Protein AF-A0A377U4W9-F1 (afdb_monomer)

InterPro domains:
  IPR000914 Solute-binding protein family 5 domain [PF00496] (1-59)
  IPR039424 Solute-binding protein family 5 [PTHR30290] (1-87)

Nearest PDB structures (foldseek):
  5f1q-assembly2_B  TM=9.980E-01  e=2.893E-09  Yersinia pestis Nepal516
  1dpp-assembly3_E  TM=1.002E+00  e=2.665E-08  Escherichia coli
  1dpe-assembly1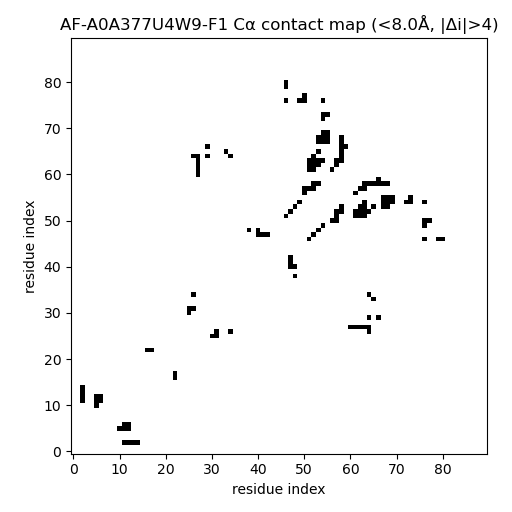_A  TM=9.875E-01  e=2.348E-08  Escherichia coli K-12

Solvent-accessible surface area (backbone atoms only — not comparable to full-atom values): 5836 Å² total; per-residue (Å²): 108,70,55,64,58,36,46,76,76,72,41,88,68,82,93,80,87,64,61,68,71,60,41,53,52,40,39,64,69,56,76,56,95,76,80,93,82,85,86,76,81,86,79,85,49,70,57,64,52,51,46,46,40,53,24,53,69,12,33,75,81,43,67,12,66,81,59,45,65,54,68,81,54,49,71,52,55,56,56,56,70,71,48,94,60,91,84,73,85,120

Foldseek 3Di:
DVQVVCVVVVDHDDDDDDPPVVLQVCLQVLVDPDDDDDDDQDPPDCLSVPCQAADCVCLNGHNPSVNDHDVVSCVPNVVVVVPPDPPPPD

pLDDT: mean 93.39, std 13.28, range [39.75, 98.75]

Radius of gyration: 16.3 Å; Cα contacts (8 Å, |Δi|>4): 79; chains: 1; bounding box: 38×25×43 Å

Sequence (90 aa):
MIQADWAKIGVQAKIVTYEWGEYLKRAKAGEHQSVMMGWTGDNGDPDNFFATLFSCAAAKDGSNYSRWCYKPFEDLIQPARATGRPQQAY

Secondary structure (DSSP, 8-state):
-HHHHHHHTT--PPP----HHHHHHHHHHT--SS-------SSS-THHHHHHHHSHHHHHHSS-TT----HHHHHHHHHHHH---GGG--

Structure (mmCIF, N/CA/C/O backbone):
data_AF-A0A377U4W9-F1
#
_entry.id   AF-A0A377U4W9-F1
#
loop_
_atom_site.group_PDB
_atom_site.id
_atom_site.type_symbol
_atom_site.label_atom_id
_atom_site.label_alt_id
_atom_site.label_comp_id
_atom_site.label_asym_id
_atom_site.label_entity_id
_atom_site.label_seq_id
_atom_site.pdbx_PDB_ins_code
_atom_site.Cartn_x
_atom_site.Cartn_y
_atom_site.Cartn_z
_atom_site.occupancy
_atom_site.B_iso_or_equiv
_atom_site.auth_seq_id
_atom_site.auth_comp_id
_atom_site.auth_asym_id
_atom_site.auth_atom_id
_atom_site.pdbx_PDB_model_num
ATOM 1 N N . MET A 1 1 ? -16.330 8.183 6.791 1.00 95.50 1 MET A N 1
ATOM 2 C CA . MET A 1 1 ? -17.066 7.706 5.598 1.00 95.50 1 MET A CA 1
ATOM 3 C C . MET A 1 1 ? -16.945 6.193 5.467 1.00 95.50 1 MET A C 1
ATOM 5 O O . MET A 1 1 ? -17.914 5.537 5.804 1.00 95.50 1 MET A O 1
ATOM 9 N N . ILE A 1 2 ? -15.759 5.635 5.172 1.00 98.31 2 ILE A N 1
ATOM 10 C CA . ILE A 1 2 ? -15.552 4.175 5.004 1.00 98.31 2 ILE A CA 1
ATOM 11 C C . ILE A 1 2 ? -16.144 3.332 6.149 1.00 98.31 2 ILE A C 1
ATOM 13 O O . ILE A 1 2 ? -16.939 2.439 5.890 1.00 98.31 2 ILE A O 1
ATOM 17 N N . GLN A 1 3 ? -15.833 3.646 7.415 1.00 98.50 3 GLN A N 1
ATOM 18 C CA . GLN A 1 3 ? -16.391 2.925 8.573 1.00 98.50 3 GLN A CA 1
ATOM 19 C C . GLN A 1 3 ? -17.933 2.910 8.582 1.00 98.50 3 GLN A C 1
ATOM 21 O O . GLN A 1 3 ? -18.536 1.887 8.890 1.00 98.50 3 GLN A O 1
ATOM 26 N N . ALA A 1 4 ? -18.568 4.033 8.232 1.00 98.56 4 ALA A N 1
ATOM 27 C CA . ALA A 1 4 ? -20.024 4.146 8.200 1.00 98.56 4 ALA A CA 1
ATOM 28 C C . ALA A 1 4 ? -20.631 3.345 7.040 1.00 98.56 4 ALA A C 1
ATOM 30 O O . ALA A 1 4 ? -21.692 2.750 7.198 1.00 98.56 4 ALA A O 1
ATOM 31 N N . ASP A 1 5 ? -19.958 3.298 5.890 1.00 98.75 5 ASP A N 1
ATOM 32 C CA . ASP A 1 5 ? -20.415 2.511 4.743 1.00 98.75 5 ASP A CA 1
ATOM 33 C C . ASP A 1 5 ? -20.244 1.007 4.977 1.00 98.75 5 ASP A C 1
ATOM 35 O O . ASP A 1 5 ? -21.145 0.231 4.671 1.00 98.75 5 ASP A O 1
ATOM 39 N N . TRP A 1 6 ? -19.148 0.590 5.611 1.00 98.69 6 TRP A N 1
ATOM 40 C CA . TRP A 1 6 ? -18.932 -0.800 6.023 1.00 98.69 6 TRP A CA 1
ATOM 41 C C . TRP A 1 6 ? -19.955 -1.272 7.061 1.00 98.69 6 TRP A C 1
ATOM 43 O O . TRP A 1 6 ? -20.449 -2.397 6.969 1.00 98.69 6 TRP A O 1
ATOM 53 N N . ALA A 1 7 ? -20.366 -0.399 7.985 1.00 98.62 7 ALA A N 1
ATOM 54 C CA . ALA A 1 7 ? -21.410 -0.723 8.953 1.00 98.62 7 ALA A CA 1
ATOM 55 C C . ALA A 1 7 ? -22.757 -1.064 8.284 1.00 98.62 7 ALA A C 1
ATOM 57 O O . ALA A 1 7 ? -23.469 -1.942 8.772 1.00 98.62 7 ALA A O 1
ATOM 58 N N . LYS A 1 8 ? -23.089 -0.445 7.138 1.00 98.69 8 LYS A N 1
ATOM 59 C CA . LYS A 1 8 ? -24.333 -0.727 6.385 1.00 98.69 8 LYS A CA 1
ATOM 60 C C . LYS A 1 8 ? -24.400 -2.159 5.847 1.00 98.69 8 LYS A C 1
ATOM 62 O O . LYS A 1 8 ? -25.495 -2.657 5.614 1.00 98.69 8 LYS A O 1
ATOM 67 N N . ILE A 1 9 ? -23.252 -2.809 5.658 1.00 98.50 9 ILE A N 1
ATOM 68 C CA . ILE A 1 9 ? -23.147 -4.205 5.204 1.00 98.50 9 ILE A CA 1
ATOM 69 C C . ILE A 1 9 ? -22.705 -5.158 6.326 1.00 98.50 9 ILE A C 1
ATOM 71 O O . ILE A 1 9 ? -22.285 -6.279 6.060 1.00 98.50 9 ILE A O 1
ATOM 75 N N . GLY A 1 10 ? -22.783 -4.720 7.588 1.00 98.56 10 GLY A N 1
ATOM 76 C CA . GLY A 1 10 ? -22.490 -5.555 8.756 1.00 98.56 10 GLY A CA 1
ATOM 77 C C . GLY A 1 10 ? -21.007 -5.700 9.110 1.00 98.56 10 GLY A C 1
ATOM 78 O O . GLY A 1 10 ? -20.676 -6.484 9.998 1.00 98.56 10 GLY A O 1
ATOM 79 N N . VAL A 1 11 ? -20.105 -4.944 8.474 1.00 98.56 11 VAL A N 1
ATOM 80 C CA . VAL A 1 11 ? -18.672 -4.956 8.802 1.00 98.56 1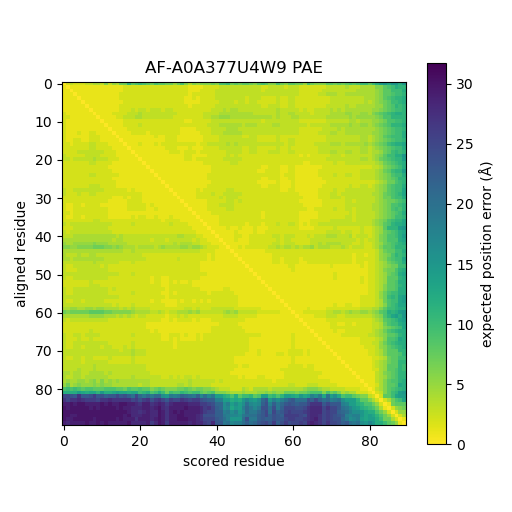1 VAL A CA 1
ATOM 81 C C . VAL A 1 11 ? -18.372 -3.912 9.879 1.00 98.56 11 VAL A C 1
ATOM 83 O O . VAL A 1 11 ? -18.561 -2.712 9.684 1.00 98.56 11 VAL A O 1
ATOM 86 N N . GLN A 1 12 ? -17.861 -4.365 11.024 1.00 98.44 12 GLN A N 1
ATOM 87 C CA . GLN A 1 12 ? -17.476 -3.496 12.137 1.00 98.44 12 GLN A CA 1
ATOM 88 C C . GLN A 1 12 ? -15.999 -3.104 12.022 1.00 98.44 12 GLN A C 1
ATOM 90 O O . GLN A 1 12 ? -15.111 -3.901 12.318 1.00 98.44 12 GLN A O 1
ATOM 95 N N . ALA A 1 13 ? -1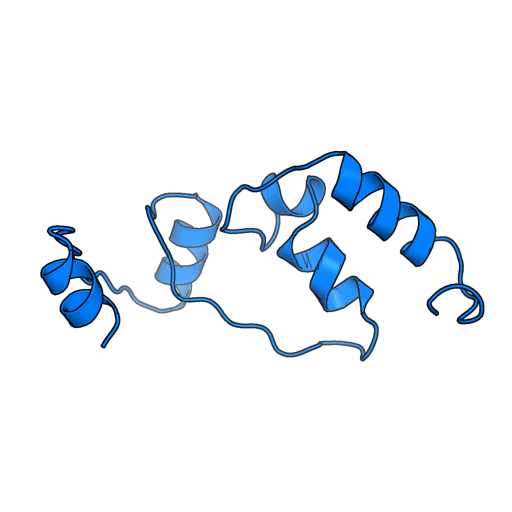5.724 -1.869 11.600 1.00 98.31 13 ALA A N 1
ATOM 96 C CA . ALA A 1 13 ? -14.360 -1.348 11.501 1.00 98.31 13 ALA A CA 1
ATOM 97 C C . ALA A 1 13 ? -13.980 -0.541 12.752 1.00 98.31 13 ALA A C 1
ATOM 99 O O . ALA A 1 13 ? -14.751 0.310 13.202 1.00 98.31 13 ALA A O 1
ATOM 100 N N . LYS A 1 14 ? -12.763 -0.729 13.269 1.00 98.38 14 LYS A N 1
ATOM 101 C CA . LYS A 1 14 ? -12.172 0.131 14.304 1.00 98.38 14 LYS A CA 1
ATOM 102 C C . LYS A 1 14 ? -11.134 1.051 13.666 1.00 98.38 14 LYS A C 1
ATOM 104 O O . LYS A 1 14 ? -10.184 0.572 13.055 1.00 98.38 14 LYS A O 1
ATOM 109 N N . ILE A 1 15 ? -11.294 2.362 13.836 1.00 98.44 15 ILE A N 1
ATOM 110 C CA . ILE A 1 15 ? -10.283 3.339 13.410 1.00 98.44 15 ILE A CA 1
ATOM 111 C C . ILE A 1 15 ? -9.121 3.287 14.407 1.00 98.44 15 ILE A C 1
ATOM 113 O O . ILE A 1 15 ? -9.326 3.415 15.614 1.00 98.44 15 ILE A O 1
ATOM 117 N N . VAL A 1 16 ? -7.908 3.088 13.897 1.00 98.50 16 VAL A N 1
ATOM 118 C CA . VAL A 1 16 ? -6.669 3.051 14.680 1.00 98.50 16 VAL A CA 1
ATOM 119 C C . VAL A 1 16 ? -5.682 4.031 14.055 1.00 98.50 16 VAL A C 1
ATOM 121 O O . VAL A 1 16 ? -5.529 4.057 12.835 1.00 98.50 16 VAL A O 1
ATOM 124 N N . THR A 1 17 ? -5.032 4.845 14.885 1.00 98.25 17 THR A N 1
ATOM 125 C CA . THR A 1 17 ? -4.027 5.822 14.452 1.00 98.25 17 THR A CA 1
ATOM 126 C C . THR A 1 17 ? -2.846 5.837 15.413 1.00 98.25 17 THR A C 1
ATOM 128 O O . THR A 1 17 ? -2.993 5.500 16.588 1.00 98.25 17 THR A O 1
ATOM 131 N N . TYR A 1 18 ? -1.690 6.248 14.903 1.00 98.31 18 TYR A N 1
ATOM 132 C CA . TYR A 1 18 ? -0.427 6.356 15.629 1.00 98.31 18 TYR A CA 1
ATOM 133 C C . TYR A 1 18 ? 0.271 7.668 15.249 1.00 98.31 18 TYR A C 1
ATOM 135 O O . TYR A 1 18 ? -0.193 8.386 14.360 1.00 98.31 18 TYR A O 1
ATOM 143 N N . GLU A 1 19 ? 1.390 7.970 15.909 1.00 98.56 19 GLU A N 1
ATOM 144 C CA . GLU A 1 19 ? 2.371 8.927 15.381 1.00 98.56 19 GLU A CA 1
ATOM 145 C C . GLU A 1 19 ? 2.842 8.456 13.991 1.00 98.56 19 GLU A C 1
ATOM 147 O O . GLU A 1 19 ? 2.852 7.257 13.717 1.00 98.56 19 GLU A O 1
ATOM 152 N N . TRP A 1 20 ? 3.173 9.383 13.092 1.00 98.44 20 TRP A N 1
ATOM 153 C CA . TRP A 1 20 ? 3.405 9.093 11.677 1.00 98.44 20 TRP A CA 1
ATOM 154 C C . TRP A 1 20 ? 4.542 8.096 11.417 1.00 98.44 20 TRP A C 1
ATOM 156 O O . TRP A 1 20 ? 4.366 7.153 10.643 1.00 98.44 20 TRP A O 1
ATOM 166 N N . GLY A 1 21 ? 5.689 8.257 12.076 1.00 98.44 21 GLY A N 1
ATOM 167 C CA . GLY A 1 21 ? 6.808 7.325 11.950 1.00 98.44 21 GLY A CA 1
ATOM 168 C C . GLY A 1 21 ? 6.439 5.917 12.419 1.00 98.44 21 GLY A C 1
ATOM 169 O O . GLY A 1 21 ? 6.694 4.931 11.721 1.00 98.44 21 GLY A O 1
ATOM 170 N N . GLU A 1 22 ? 5.770 5.816 13.567 1.00 98.62 22 GLU A N 1
ATOM 171 C CA . GLU A 1 22 ? 5.279 4.536 14.089 1.00 98.62 22 GLU A CA 1
ATOM 172 C C . GLU A 1 22 ? 4.186 3.925 13.192 1.00 98.62 22 GLU A C 1
ATOM 174 O O . GLU A 1 22 ? 4.179 2.714 12.969 1.00 98.62 22 GLU A O 1
ATOM 179 N N . TYR A 1 23 ? 3.302 4.747 12.617 1.00 98.69 23 TYR A N 1
ATOM 180 C CA . TYR A 1 23 ? 2.269 4.319 11.672 1.00 98.69 23 TYR A CA 1
ATOM 181 C C . TYR A 1 23 ? 2.889 3.618 10.461 1.00 98.69 23 TYR A C 1
ATOM 183 O O . TYR A 1 23 ? 2.516 2.488 10.139 1.00 98.69 23 TYR A O 1
ATOM 191 N N . LEU A 1 24 ? 3.881 4.254 9.828 1.00 98.44 24 LEU A N 1
ATOM 192 C CA . LEU A 1 24 ? 4.593 3.688 8.681 1.00 98.44 24 LEU A CA 1
ATOM 193 C C . LEU A 1 24 ? 5.348 2.411 9.052 1.00 98.44 24 LEU A C 1
ATOM 195 O O . LEU A 1 24 ? 5.288 1.425 8.317 1.00 98.44 24 LEU A O 1
ATOM 199 N N . LYS A 1 25 ? 6.023 2.400 10.205 1.00 98.38 25 LYS A N 1
ATOM 200 C CA . LYS A 1 25 ? 6.757 1.228 10.691 1.00 98.38 25 LYS A CA 1
ATOM 201 C C . LYS A 1 25 ? 5.833 0.025 10.897 1.00 98.38 25 LYS A C 1
ATOM 203 O O . LYS A 1 25 ? 6.145 -1.061 10.415 1.00 98.38 25 LYS A O 1
ATOM 208 N N . ARG A 1 26 ? 4.692 0.210 11.568 1.00 98.56 26 ARG A N 1
ATOM 209 C CA . ARG A 1 26 ? 3.708 -0.860 11.814 1.00 98.56 26 ARG A CA 1
ATOM 210 C C . ARG A 1 26 ? 3.024 -1.327 10.533 1.00 98.56 26 ARG A C 1
ATOM 212 O O . ARG A 1 26 ? 2.822 -2.528 10.353 1.00 98.56 26 ARG A O 1
ATOM 219 N N . ALA A 1 27 ? 2.736 -0.409 9.607 1.00 98.25 27 ALA A N 1
ATOM 220 C CA . ALA A 1 27 ? 2.213 -0.757 8.288 1.00 98.25 27 ALA A CA 1
ATOM 221 C C . ALA A 1 27 ? 3.219 -1.615 7.496 1.00 98.25 27 ALA A C 1
ATOM 223 O O . ALA A 1 27 ? 2.877 -2.694 6.999 1.00 98.25 27 ALA A O 1
ATOM 224 N N . LYS A 1 28 ? 4.499 -1.212 7.487 1.00 97.94 28 LYS A N 1
ATOM 225 C CA . LYS A 1 28 ? 5.603 -1.998 6.915 1.00 97.94 28 LYS A CA 1
ATOM 226 C C . LYS A 1 28 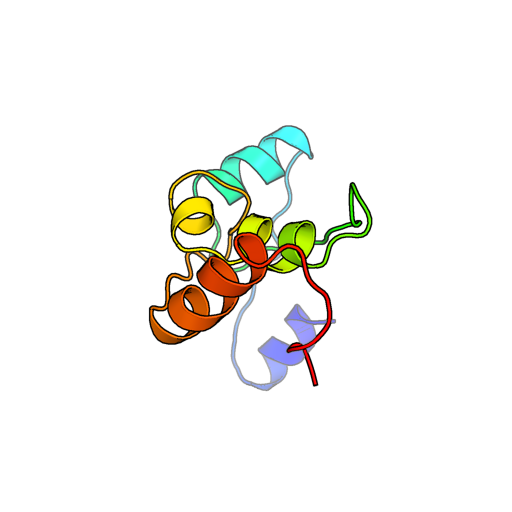? 5.865 -3.307 7.669 1.00 97.94 28 LYS A C 1
ATOM 228 O O . LYS A 1 28 ? 6.385 -4.242 7.064 1.00 97.94 28 LYS A O 1
ATOM 233 N N . ALA A 1 29 ? 5.466 -3.440 8.931 1.00 97.88 29 ALA A N 1
ATOM 234 C CA . ALA A 1 29 ? 5.497 -4.707 9.669 1.00 97.88 29 ALA A CA 1
ATOM 235 C C . ALA A 1 29 ? 4.268 -5.601 9.400 1.00 97.88 29 ALA A C 1
ATOM 237 O O . ALA A 1 29 ? 4.321 -6.802 9.643 1.00 97.88 29 ALA A O 1
ATOM 238 N N . GLY A 1 30 ? 3.189 -5.050 8.828 1.00 97.44 30 GLY A N 1
ATOM 239 C CA . GLY A 1 30 ? 1.981 -5.805 8.478 1.00 97.44 30 GLY A CA 1
ATOM 240 C C . GLY A 1 30 ? 1.041 -6.017 9.660 1.00 97.44 30 GLY A C 1
ATOM 241 O O . GLY A 1 30 ? 0.284 -6.979 9.674 1.00 97.44 30 GLY A O 1
ATOM 242 N N . GLU A 1 31 ? 1.093 -5.131 10.654 1.00 98.31 31 GLU A N 1
ATOM 243 C CA . GLU A 1 31 ? 0.239 -5.204 11.845 1.00 98.31 31 GLU A CA 1
ATOM 244 C C . GLU A 1 31 ? -1.220 -4.792 11.567 1.00 98.31 31 GLU A C 1
ATOM 246 O O . GLU A 1 31 ? -2.100 -5.000 12.403 1.00 98.31 31 GLU A O 1
ATOM 251 N N . HIS A 1 32 ? -1.501 -4.184 10.410 1.00 98.38 32 HIS A N 1
ATOM 252 C CA . HIS A 1 32 ? -2.837 -3.742 10.016 1.00 98.38 32 HIS A CA 1
ATOM 253 C C . HIS A 1 32 ? -3.645 -4.845 9.327 1.00 98.38 32 HIS A C 1
ATOM 255 O O . HIS A 1 32 ? -3.114 -5.704 8.632 1.00 98.38 32 HIS A O 1
ATOM 261 N N . GLN A 1 33 ? -4.971 -4.744 9.429 1.00 98.38 33 GLN A N 1
ATOM 262 C CA . GLN A 1 33 ? -5.901 -5.490 8.569 1.00 98.38 33 GLN A CA 1
ATOM 263 C C . GLN A 1 33 ? -6.204 -4.711 7.277 1.00 98.38 33 GLN A C 1
ATOM 265 O O . GLN A 1 33 ? -6.266 -5.279 6.193 1.00 98.38 33 GLN A O 1
ATOM 270 N N . SER A 1 34 ? -6.344 -3.387 7.393 1.00 98.06 34 SER A N 1
ATOM 271 C CA . SER A 1 34 ? -6.448 -2.421 6.293 1.00 98.06 34 SER A CA 1
ATOM 272 C C . SER A 1 34 ? -5.768 -1.121 6.717 1.00 98.06 34 SER A C 1
ATOM 274 O O . SER A 1 34 ? -5.877 -0.743 7.885 1.00 98.06 34 SER A O 1
ATOM 276 N N . VAL A 1 35 ? -5.105 -0.422 5.797 1.00 98.44 35 VAL A N 1
ATOM 277 C CA . VAL A 1 35 ? -4.327 0.789 6.096 1.00 98.44 35 VAL A CA 1
ATOM 278 C C . VAL A 1 35 ? -4.673 1.906 5.115 1.00 98.44 35 VAL A C 1
ATOM 280 O O . VAL A 1 35 ? -4.928 1.646 3.941 1.00 98.44 35 VAL A O 1
ATOM 283 N N . MET A 1 36 ? -4.695 3.148 5.598 1.00 98.56 36 MET A N 1
ATOM 284 C CA . MET A 1 36 ? -4.826 4.322 4.738 1.00 98.56 36 MET A CA 1
ATOM 285 C C . MET A 1 36 ? -3.435 4.681 4.222 1.00 98.56 36 MET A C 1
ATOM 287 O O . MET A 1 36 ? -2.521 4.910 5.009 1.00 98.56 36 MET A O 1
ATOM 291 N N . MET A 1 37 ? -3.274 4.715 2.904 1.00 98.00 37 MET A N 1
ATOM 292 C CA . MET A 1 37 ? -1.989 4.958 2.255 1.00 98.00 37 MET A CA 1
ATOM 293 C C . MET A 1 37 ? -2.175 5.881 1.053 1.00 98.00 37 MET A C 1
ATOM 295 O O . MET A 1 37 ? -3.257 5.947 0.470 1.00 98.00 37 MET A O 1
ATOM 299 N N . GLY A 1 38 ? -1.109 6.581 0.682 1.00 97.56 38 GLY A N 1
ATOM 300 C CA . GLY A 1 38 ? -1.035 7.382 -0.531 1.00 97.56 38 GLY A CA 1
ATOM 301 C C . GLY A 1 38 ? 0.380 7.374 -1.093 1.00 97.56 38 GLY A C 1
ATOM 302 O O . GLY A 1 38 ? 1.316 6.926 -0.427 1.00 97.56 38 GLY A O 1
ATOM 303 N N . TRP A 1 39 ? 0.521 7.866 -2.319 1.00 98.19 39 TRP A N 1
ATOM 304 C CA . TRP A 1 39 ? 1.812 8.013 -2.976 1.00 98.19 39 TRP A CA 1
ATOM 305 C C . TRP A 1 39 ? 1.828 9.258 -3.855 1.00 98.19 39 TRP A C 1
ATOM 307 O O . TRP A 1 39 ? 0.848 9.545 -4.545 1.00 98.19 39 TRP A O 1
ATOM 317 N N . THR A 1 40 ? 2.954 9.960 -3.845 1.00 98.12 40 THR A N 1
ATOM 318 C CA . THR A 1 40 ? 3.280 11.019 -4.800 1.00 98.12 40 THR A CA 1
ATOM 319 C C . THR A 1 40 ? 4.451 10.504 -5.620 1.00 98.12 40 THR A C 1
ATOM 321 O O . THR A 1 40 ? 5.404 10.001 -5.040 1.00 98.12 40 THR A O 1
ATOM 324 N N . GLY A 1 41 ? 4.376 10.594 -6.948 1.00 96.94 41 GLY A N 1
ATOM 325 C CA . GLY A 1 41 ? 5.436 10.070 -7.808 1.00 96.94 41 GLY A CA 1
ATOM 326 C C . GLY A 1 41 ? 6.762 10.802 -7.596 1.00 96.94 41 GLY A C 1
ATOM 327 O O . GLY A 1 41 ? 6.790 12.031 -7.625 1.00 96.94 41 GLY A O 1
ATOM 328 N N . ASP A 1 42 ? 7.849 10.048 -7.433 1.00 96.81 42 ASP A N 1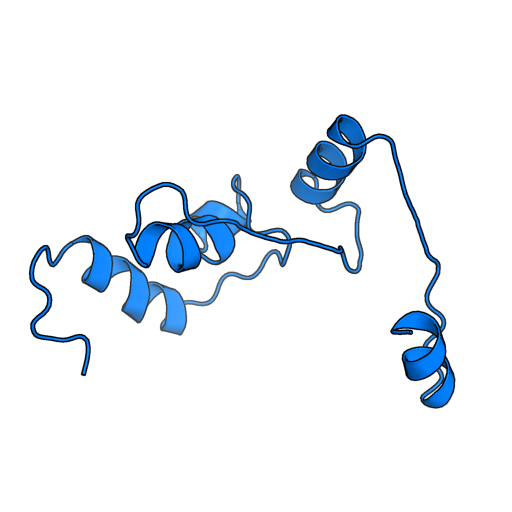
ATOM 329 C CA . ASP A 1 42 ? 9.170 10.606 -7.109 1.00 96.81 42 ASP A CA 1
ATOM 330 C C . ASP A 1 42 ? 9.956 11.058 -8.350 1.00 96.81 42 ASP A C 1
ATOM 332 O O . ASP A 1 42 ? 10.792 11.956 -8.273 1.00 96.81 42 ASP A O 1
ATOM 336 N N . ASN A 1 43 ? 9.730 10.408 -9.497 1.00 94.50 43 ASN A N 1
ATOM 337 C CA . ASN A 1 43 ? 10.589 10.545 -10.682 1.00 94.50 43 ASN A CA 1
ATOM 338 C C . ASN A 1 43 ? 9.832 10.656 -12.020 1.00 94.50 43 ASN A C 1
ATOM 340 O O . ASN A 1 43 ? 10.468 10.730 -13.068 1.00 94.50 43 ASN A O 1
ATOM 344 N N . GLY A 1 44 ? 8.495 10.661 -12.000 1.00 92.25 44 GLY A N 1
ATOM 345 C CA . GLY A 1 44 ? 7.661 10.726 -13.207 1.00 92.25 44 GLY A CA 1
ATOM 346 C C . GLY A 1 44 ? 7.580 9.428 -14.024 1.00 92.25 44 GLY A C 1
ATOM 347 O O . GLY A 1 44 ? 6.906 9.419 -15.052 1.00 92.25 44 GLY A O 1
ATOM 348 N N . ASP A 1 45 ? 8.216 8.342 -13.576 1.00 93.69 45 ASP A N 1
ATOM 349 C CA . ASP A 1 45 ? 8.167 7.029 -14.223 1.00 93.69 45 ASP A CA 1
ATOM 350 C C . ASP A 1 45 ? 7.043 6.162 -13.614 1.00 93.69 45 ASP A C 1
ATOM 352 O O . ASP A 1 45 ? 6.963 6.048 -12.384 1.00 93.69 45 ASP A O 1
ATOM 356 N N . PRO A 1 46 ? 6.174 5.520 -14.422 1.00 95.38 46 PRO A N 1
ATOM 357 C CA . PRO A 1 46 ? 5.155 4.597 -13.918 1.00 95.38 46 PRO A CA 1
ATOM 358 C C . PRO A 1 46 ? 5.701 3.459 -13.039 1.00 95.38 46 PRO A C 1
ATOM 360 O O . PRO A 1 46 ? 4.985 2.985 -12.153 1.00 95.38 46 PRO A O 1
ATOM 363 N N . ASP A 1 47 ? 6.957 3.040 -13.223 1.00 95.62 47 ASP A N 1
ATOM 364 C CA . ASP A 1 47 ? 7.624 2.055 -12.366 1.00 95.62 47 ASP A CA 1
ATOM 365 C C . ASP A 1 47 ? 7.612 2.465 -10.889 1.00 95.62 47 ASP A C 1
ATOM 367 O O . ASP A 1 47 ? 7.381 1.635 -10.003 1.00 95.62 47 ASP A O 1
ATOM 371 N N . ASN A 1 48 ? 7.788 3.766 -10.621 1.00 97.06 48 ASN A N 1
ATOM 372 C CA . ASN A 1 48 ? 7.784 4.299 -9.263 1.00 97.06 48 ASN A CA 1
ATOM 373 C C . ASN A 1 48 ? 6.429 4.115 -8.565 1.00 97.06 48 ASN A C 1
ATOM 375 O O . ASN A 1 48 ? 6.394 4.077 -7.339 1.00 97.06 48 ASN A O 1
ATOM 379 N N . PHE A 1 49 ? 5.341 3.925 -9.315 1.00 97.94 49 PHE A N 1
ATOM 380 C CA . PHE A 1 49 ? 4.050 3.528 -8.762 1.00 97.94 49 PHE A CA 1
ATOM 381 C C . PHE A 1 49 ? 3.909 2.006 -8.719 1.00 97.94 49 PHE A C 1
ATOM 383 O O . PHE A 1 49 ? 3.678 1.435 -7.655 1.00 97.94 49 PHE A O 1
ATOM 390 N N . PHE A 1 50 ? 4.039 1.325 -9.857 1.00 98.06 50 PHE A N 1
ATOM 391 C CA . PHE A 1 50 ? 3.652 -0.083 -9.947 1.00 98.06 50 PHE A CA 1
ATOM 392 C C . PHE A 1 50 ? 4.613 -1.017 -9.211 1.00 98.06 50 PHE A C 1
ATOM 394 O O . PHE A 1 50 ? 4.173 -1.804 -8.369 1.00 98.06 50 PHE A O 1
ATOM 401 N N . ALA A 1 51 ? 5.919 -0.932 -9.471 1.00 97.25 51 ALA A N 1
ATOM 402 C CA . ALA A 1 51 ? 6.856 -1.842 -8.826 1.00 97.25 51 ALA A CA 1
ATOM 403 C C . ALA A 1 51 ? 7.111 -1.460 -7.367 1.00 97.25 51 ALA A C 1
ATOM 405 O O . ALA A 1 51 ? 7.131 -2.344 -6.507 1.00 97.25 51 ALA A O 1
ATOM 406 N N . THR A 1 52 ? 7.257 -0.168 -7.062 1.00 98.06 52 THR A N 1
ATOM 407 C CA . THR A 1 52 ? 7.516 0.301 -5.690 1.00 98.06 52 THR A CA 1
ATOM 408 C C . THR A 1 52 ? 6.381 -0.052 -4.727 1.00 98.06 52 THR A C 1
ATOM 410 O O . THR A 1 52 ? 6.648 -0.389 -3.572 1.00 98.06 52 THR A O 1
ATOM 413 N N . LEU A 1 53 ? 5.123 0.013 -5.181 1.00 98.62 53 LEU A N 1
ATOM 414 C CA . LEU A 1 53 ? 3.952 -0.132 -4.309 1.00 98.62 53 LEU A CA 1
ATOM 415 C C . LEU A 1 53 ? 3.281 -1.498 -4.392 1.00 98.62 53 LEU A C 1
ATOM 417 O O . LEU A 1 53 ? 2.595 -1.868 -3.445 1.00 98.62 53 LEU A O 1
ATOM 421 N N . PHE A 1 54 ? 3.456 -2.249 -5.482 1.00 98.62 54 PHE A N 1
ATOM 422 C CA . PHE A 1 54 ? 2.683 -3.475 -5.703 1.00 98.62 54 PHE A CA 1
ATOM 423 C C . PHE A 1 54 ? 3.491 -4.667 -6.218 1.00 98.62 54 PHE A C 1
ATOM 425 O O . PHE A 1 54 ? 2.915 -5.737 -6.396 1.00 98.62 54 PHE A O 1
ATOM 432 N N . SER A 1 55 ? 4.812 -4.552 -6.400 1.00 98.56 55 SER A N 1
ATOM 433 C CA . SER A 1 55 ? 5.604 -5.738 -6.745 1.00 98.56 55 SER A CA 1
ATOM 434 C C . SER A 1 55 ? 5.689 -6.747 -5.593 1.00 98.56 55 SER A C 1
ATOM 436 O O . SER A 1 55 ? 5.580 -6.398 -4.411 1.00 98.56 55 SER A O 1
ATOM 438 N N . CYS A 1 56 ? 5.988 -8.001 -5.927 1.00 98.62 56 CYS A N 1
ATOM 439 C CA . CYS A 1 56 ? 6.330 -9.050 -4.966 1.00 98.62 56 CYS A CA 1
ATOM 440 C C . CYS A 1 56 ? 7.575 -8.692 -4.134 1.00 98.62 56 CYS A C 1
ATOM 442 O O . CYS A 1 56 ? 7.639 -9.004 -2.944 1.00 98.62 56 CYS A O 1
ATOM 444 N N . ALA A 1 57 ? 8.555 -8.003 -4.732 1.00 98.25 57 ALA A N 1
ATOM 445 C CA . ALA A 1 57 ? 9.722 -7.506 -4.004 1.00 98.25 57 ALA A CA 1
ATOM 446 C C . ALA A 1 57 ? 9.313 -6.464 -2.950 1.00 98.25 57 ALA A C 1
ATOM 448 O O . ALA A 1 57 ? 9.721 -6.554 -1.789 1.00 98.25 57 ALA A O 1
ATOM 449 N N . ALA A 1 58 ? 8.430 -5.534 -3.324 1.00 98.38 58 ALA A N 1
ATOM 450 C CA . ALA A 1 58 ? 7.876 -4.554 -2.401 1.00 98.38 58 ALA A CA 1
ATOM 451 C C . ALA A 1 58 ? 6.989 -5.191 -1.319 1.00 98.38 58 ALA A C 1
ATOM 453 O O . ALA A 1 58 ? 6.946 -4.682 -0.201 1.00 98.38 58 ALA A O 1
ATOM 454 N N . ALA A 1 59 ? 6.308 -6.308 -1.604 1.00 98.19 59 ALA A N 1
ATOM 455 C CA . ALA A 1 59 ? 5.498 -7.029 -0.612 1.00 98.19 59 ALA A CA 1
ATOM 456 C C . ALA A 1 59 ? 6.354 -7.592 0.529 1.00 98.19 59 ALA A C 1
ATOM 458 O O . ALA A 1 59 ? 5.911 -7.638 1.683 1.00 98.19 59 ALA A O 1
ATOM 459 N N . LYS A 1 60 ? 7.586 -8.001 0.196 1.00 96.62 60 LYS A N 1
ATOM 460 C CA . LYS A 1 60 ? 8.544 -8.583 1.134 1.00 96.62 60 LYS A CA 1
ATOM 461 C C . LYS A 1 60 ? 9.206 -7.532 2.025 1.00 96.62 60 LYS A C 1
ATOM 463 O O . LYS A 1 60 ? 9.261 -7.744 3.231 1.00 96.62 60 LYS A O 1
ATOM 468 N N . ASP A 1 61 ? 9.711 -6.434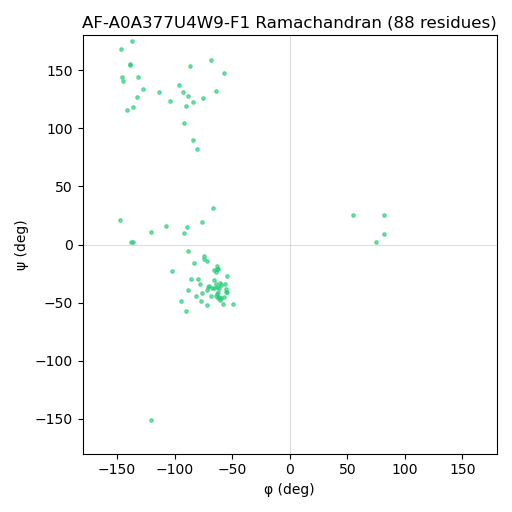 1.457 1.00 94.06 61 ASP A N 1
ATOM 469 C CA . ASP A 1 61 ? 10.502 -5.446 2.222 1.00 94.06 61 ASP A CA 1
ATOM 470 C C . ASP A 1 61 ? 10.355 -3.982 1.743 1.00 94.06 61 ASP A C 1
ATOM 472 O O . ASP A 1 61 ? 11.199 -3.124 2.003 1.00 94.06 61 ASP A O 1
ATOM 476 N N . GLY A 1 62 ? 9.271 -3.659 1.039 1.00 96.50 62 GLY A N 1
ATOM 477 C CA . GLY A 1 62 ? 9.007 -2.319 0.508 1.00 96.50 62 GLY A CA 1
ATOM 478 C C . GLY A 1 62 ? 7.713 -1.694 1.026 1.00 96.50 62 GLY A C 1
ATOM 479 O O . GLY A 1 62 ? 7.255 -1.978 2.134 1.00 96.50 62 GLY A O 1
ATOM 480 N N . SER A 1 63 ? 7.135 -0.829 0.191 1.00 98.31 63 SER A N 1
ATOM 481 C CA . SER A 1 63 ? 5.937 -0.034 0.494 1.00 98.31 63 SER A CA 1
ATOM 482 C C . SER A 1 63 ? 4.626 -0.714 0.077 1.00 98.31 63 SER A C 1
ATOM 484 O O . SER A 1 63 ? 3.565 -0.094 0.122 1.00 98.31 63 SER A O 1
ATOM 486 N N . ASN A 1 64 ? 4.666 -1.994 -0.309 1.00 98.62 64 ASN A N 1
ATOM 487 C CA . ASN A 1 64 ? 3.463 -2.773 -0.604 1.00 98.62 64 ASN A CA 1
ATOM 488 C C . ASN A 1 64 ? 2.834 -3.277 0.697 1.00 98.62 64 ASN A C 1
ATOM 490 O O . ASN A 1 64 ? 3.013 -4.420 1.133 1.00 98.62 64 ASN A O 1
ATOM 494 N N . TYR A 1 65 ? 2.069 -2.392 1.329 1.00 98.50 65 TYR A N 1
ATOM 495 C CA . TYR A 1 65 ? 1.353 -2.695 2.565 1.00 98.50 65 TYR A CA 1
ATOM 496 C C . TYR A 1 65 ? 0.120 -3.576 2.339 1.00 98.50 65 TYR A C 1
ATOM 498 O O . TYR A 1 65 ? -0.427 -4.112 3.300 1.00 98.50 65 TYR A O 1
ATOM 506 N N . SER A 1 66 ? -0.286 -3.804 1.087 1.00 98.38 66 SER A N 1
ATOM 507 C CA . SER A 1 66 ? -1.314 -4.791 0.740 1.00 98.38 66 SER A CA 1
ATOM 508 C C . SER A 1 66 ? -0.829 -6.233 0.894 1.00 98.38 66 SER A C 1
ATOM 510 O O . SER A 1 66 ? -1.655 -7.141 0.877 1.00 98.38 66 SER A O 1
ATOM 512 N N . ARG A 1 67 ? 0.491 -6.460 1.025 1.00 97.88 67 ARG A N 1
ATOM 513 C CA . ARG A 1 67 ? 1.114 -7.802 1.053 1.00 97.88 67 ARG A CA 1
ATOM 514 C C . ARG A 1 67 ? 0.769 -8.648 -0.161 1.00 97.88 67 ARG A C 1
ATOM 516 O O . ARG A 1 67 ? 0.790 -9.876 -0.115 1.00 97.88 67 ARG A O 1
ATOM 523 N N . TRP A 1 68 ? 0.452 -7.975 -1.255 1.00 98.69 68 TRP A N 1
ATOM 524 C CA . TRP A 1 68 ? -0.013 -8.619 -2.459 1.00 98.69 68 TRP A CA 1
ATOM 525 C C . TRP A 1 68 ? 1.177 -8.998 -3.333 1.00 98.69 68 TRP A C 1
ATOM 527 O O . TRP A 1 68 ? 2.027 -8.163 -3.625 1.00 98.69 68 TRP A O 1
ATOM 537 N N . CYS A 1 69 ? 1.238 -10.259 -3.743 1.00 98.50 69 CYS A N 1
ATOM 538 C CA . CYS A 1 69 ? 2.223 -10.758 -4.691 1.00 98.50 69 CYS A CA 1
ATOM 539 C C . CYS A 1 69 ? 1.506 -11.660 -5.691 1.00 98.50 69 CYS A C 1
ATOM 541 O O . CYS A 1 69 ? 0.909 -12.669 -5.312 1.00 98.50 69 CYS A O 1
ATOM 543 N N . TYR A 1 70 ? 1.538 -11.275 -6.966 1.00 98.75 70 TYR A N 1
ATOM 544 C CA . TYR A 1 70 ? 0.750 -11.923 -8.003 1.00 98.75 70 TYR A CA 1
ATOM 545 C C . TYR A 1 70 ? 1.541 -12.031 -9.298 1.00 98.75 70 TYR A C 1
ATOM 547 O O . TYR A 1 70 ? 1.883 -11.034 -9.932 1.00 98.75 70 TYR A O 1
ATOM 555 N N . LYS A 1 71 ? 1.811 -13.271 -9.709 1.00 98.38 71 LYS A N 1
ATOM 556 C CA . LYS A 1 71 ? 2.672 -13.554 -10.858 1.00 98.38 71 LYS A CA 1
ATOM 557 C C . LYS A 1 71 ? 2.205 -12.888 -12.163 1.00 98.38 71 LYS A C 1
ATOM 559 O O . LYS A 1 71 ? 3.043 -12.261 -12.799 1.00 98.38 71 LYS A O 1
ATOM 564 N N . PRO A 1 72 ? 0.917 -12.920 -12.545 1.00 98.50 72 PRO A N 1
ATOM 565 C CA . PRO A 1 72 ? 0.485 -12.246 -13.769 1.00 98.50 72 PRO A CA 1
ATOM 566 C C . PRO A 1 72 ? 0.684 -10.724 -13.764 1.00 98.50 72 PRO A C 1
ATOM 568 O O . PRO A 1 72 ? 0.741 -10.131 -14.831 1.00 98.50 72 PRO A O 1
ATOM 571 N N . PHE A 1 73 ? 0.812 -10.082 -12.598 1.00 98.44 73 PHE A N 1
ATOM 572 C CA . PHE A 1 73 ? 1.200 -8.672 -12.525 1.00 98.44 73 PHE A CA 1
ATOM 573 C C . PHE A 1 73 ? 2.710 -8.487 -12.658 1.00 98.44 73 PHE A C 1
ATOM 575 O O . PHE A 1 73 ? 3.147 -7.641 -13.433 1.00 98.44 73 PHE A O 1
ATOM 582 N N . GLU A 1 74 ? 3.508 -9.313 -11.972 1.00 98.38 74 GLU A N 1
ATOM 583 C CA . GLU A 1 74 ? 4.971 -9.327 -12.130 1.00 98.38 74 GLU A CA 1
ATOM 584 C C . GLU A 1 74 ? 5.381 -9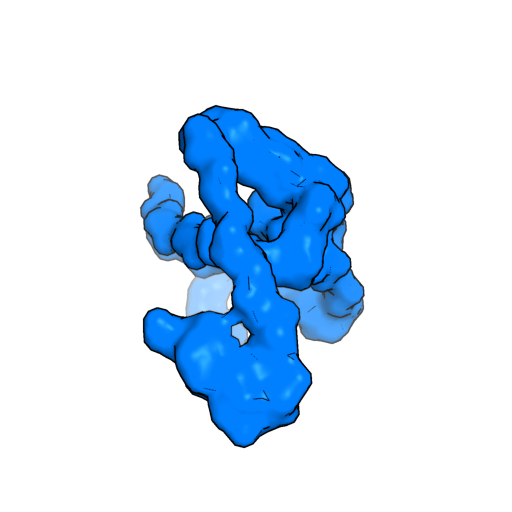.530 -13.594 1.00 98.38 74 GLU A C 1
ATOM 586 O O . GLU A 1 74 ? 6.279 -8.850 -14.088 1.00 98.38 74 GLU A O 1
ATOM 591 N N . ASP A 1 75 ? 4.675 -10.415 -14.301 1.00 97.19 75 ASP A N 1
ATOM 592 C CA . ASP A 1 75 ? 4.909 -10.718 -15.714 1.00 97.19 75 ASP A CA 1
ATOM 593 C C . ASP A 1 75 ? 4.669 -9.505 -16.635 1.00 97.19 75 ASP A C 1
ATOM 595 O O . ASP A 1 75 ? 5.179 -9.485 -17.753 1.00 97.19 75 ASP A O 1
ATOM 599 N N . LEU A 1 76 ? 3.941 -8.481 -16.172 1.00 97.19 76 LEU A N 1
ATOM 600 C CA . LEU A 1 76 ? 3.740 -7.219 -16.889 1.00 97.19 76 LEU A CA 1
ATOM 601 C C . LEU A 1 76 ? 4.756 -6.157 -16.463 1.00 97.19 76 LEU A C 1
ATOM 603 O O . LEU A 1 76 ? 5.371 -5.506 -17.308 1.00 97.19 76 LEU A O 1
ATOM 607 N N . ILE A 1 77 ? 4.937 -5.971 -15.154 1.00 96.50 77 ILE A N 1
ATOM 608 C CA . ILE A 1 77 ? 5.712 -4.836 -14.646 1.00 96.50 77 ILE A CA 1
ATOM 609 C C . ILE A 1 77 ? 7.217 -5.055 -14.775 1.00 96.50 77 ILE A C 1
ATOM 611 O O . ILE A 1 77 ? 7.936 -4.101 -15.042 1.00 96.50 77 ILE A O 1
ATOM 615 N N . GLN A 1 78 ? 7.722 -6.287 -14.642 1.00 95.81 78 GLN A N 1
ATOM 616 C CA . GLN A 1 78 ? 9.168 -6.522 -14.711 1.00 95.81 78 GLN A CA 1
ATOM 617 C C . GLN A 1 78 ? 9.730 -6.283 -16.124 1.00 95.81 78 GLN A C 1
ATOM 619 O O . GLN A 1 78 ? 10.747 -5.593 -16.236 1.00 95.81 78 GLN A O 1
ATOM 624 N N . PRO A 1 79 ? 9.090 -6.753 -17.217 1.00 94.38 79 PRO A N 1
ATOM 625 C CA . PRO A 1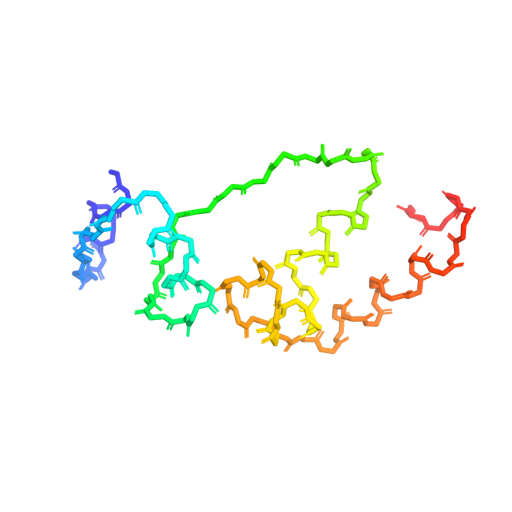 79 ? 9.538 -6.411 -18.565 1.00 94.38 79 PRO A CA 1
ATOM 626 C C . PRO A 1 79 ? 9.453 -4.913 -18.867 1.00 94.38 79 PRO A C 1
ATOM 628 O O . PRO A 1 79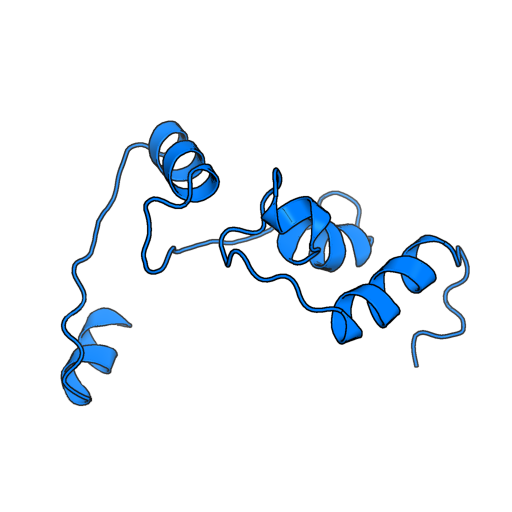 ? 10.400 -4.370 -19.435 1.00 94.38 79 PRO A O 1
ATOM 631 N N . ALA A 1 80 ? 8.376 -4.238 -18.440 1.00 92.31 80 ALA A N 1
ATOM 632 C CA . ALA A 1 80 ? 8.166 -2.810 -18.693 1.00 92.31 80 ALA A CA 1
ATOM 633 C C . ALA A 1 80 ? 9.325 -1.938 -18.175 1.00 92.31 80 ALA A C 1
ATOM 635 O O . ALA A 1 80 ? 9.703 -0.967 -18.826 1.00 92.31 80 ALA A O 1
ATOM 636 N N . ARG A 1 81 ? 9.944 -2.334 -17.055 1.00 86.94 81 ARG A N 1
ATOM 637 C CA . ARG A 1 81 ? 11.130 -1.678 -16.473 1.00 86.94 81 ARG A CA 1
ATOM 638 C C . ARG A 1 81 ? 12.401 -1.878 -17.286 1.00 86.94 81 ARG A C 1
ATOM 640 O O . ARG A 1 81 ? 13.262 -1.005 -17.327 1.00 86.94 81 ARG A O 1
ATOM 647 N N . ALA A 1 82 ? 12.553 -3.056 -17.886 1.00 83.62 82 ALA A N 1
ATOM 648 C CA . ALA A 1 82 ? 13.742 -3.420 -18.649 1.00 83.62 82 ALA A CA 1
ATOM 649 C C . ALA A 1 82 ? 13.723 -2.812 -20.059 1.00 83.62 82 ALA A C 1
ATOM 651 O O . ALA A 1 82 ? 14.769 -2.513 -20.640 1.00 83.62 82 ALA A O 1
ATOM 652 N N . THR A 1 83 ? 12.533 -2.611 -20.625 1.00 70.12 83 THR A N 1
ATOM 653 C CA . THR A 1 83 ? 12.356 -1.976 -21.926 1.00 70.12 83 THR A CA 1
ATOM 654 C C . THR A 1 83 ? 12.349 -0.459 -21.776 1.00 70.12 83 THR A C 1
ATOM 656 O O . THR A 1 83 ? 11.298 0.154 -21.646 1.00 70.12 83 THR A O 1
ATOM 659 N N . GLY A 1 84 ? 13.517 0.180 -21.864 1.00 56.84 84 GLY A N 1
ATOM 660 C CA . GLY A 1 84 ? 13.656 1.646 -21.883 1.00 56.84 84 GLY A CA 1
ATOM 661 C C . GLY A 1 84 ? 13.072 2.346 -23.127 1.00 56.84 84 GLY A C 1
ATOM 662 O O . GLY A 1 84 ? 13.634 3.338 -23.587 1.00 56.84 84 GLY A O 1
ATOM 663 N N . ARG A 1 85 ? 12.001 1.820 -23.742 1.00 53.41 85 ARG A N 1
ATOM 664 C CA . ARG A 1 85 ? 11.338 2.406 -24.916 1.00 53.41 85 ARG A CA 1
ATOM 665 C C . ARG A 1 85 ? 9.815 2.459 -24.733 1.00 53.41 85 ARG A C 1
ATOM 667 O O . ARG A 1 85 ? 9.202 1.413 -24.545 1.00 53.41 85 ARG A O 1
ATOM 674 N N . PRO A 1 86 ? 9.179 3.631 -24.913 1.00 53.59 86 PRO A N 1
ATOM 675 C CA . PRO A 1 86 ? 7.749 3.842 -24.663 1.00 53.59 86 PRO A CA 1
ATOM 676 C C . PRO A 1 86 ? 6.807 3.269 -25.746 1.00 53.59 86 PRO A C 1
ATOM 678 O O . PRO A 1 86 ? 5.659 3.685 -25.847 1.00 53.59 86 PRO A O 1
ATOM 681 N N . GLN A 1 87 ? 7.254 2.329 -26.587 1.00 50.81 87 GLN A N 1
ATOM 682 C CA . GLN A 1 87 ? 6.507 1.922 -27.789 1.00 50.81 87 GLN A CA 1
ATOM 683 C C . GLN A 1 87 ? 5.488 0.785 -27.562 1.00 50.81 87 GLN A C 1
ATOM 685 O O . GLN A 1 87 ? 4.775 0.440 -28.496 1.00 50.81 87 GLN A O 1
ATOM 690 N N . GLN A 1 88 ? 5.416 0.176 -26.373 1.00 46.34 88 GLN A N 1
ATOM 691 C CA . GLN A 1 88 ? 4.559 -1.004 -26.123 1.00 46.34 88 GLN A CA 1
ATOM 692 C C . GLN A 1 88 ? 3.505 -0.808 -25.021 1.00 46.34 88 GLN A C 1
ATOM 694 O O . GLN A 1 88 ? 2.868 -1.769 -24.611 1.00 46.34 88 GLN A O 1
ATOM 699 N N . ALA A 1 89 ? 3.301 0.424 -24.547 1.00 47.28 89 ALA A N 1
ATOM 700 C CA . ALA A 1 89 ? 2.327 0.726 -23.492 1.00 47.28 89 ALA A CA 1
ATOM 701 C C . ALA A 1 89 ? 0.906 1.062 -24.007 1.00 47.28 89 ALA A C 1
ATOM 703 O O . ALA A 1 89 ? 0.108 1.600 -23.242 1.00 47.28 89 ALA A O 1
ATOM 704 N N . TYR A 1 90 ? 0.591 0.759 -25.272 1.00 39.75 90 TYR A N 1
ATOM 705 C CA . TYR A 1 90 ? -0.736 0.941 -25.877 1.00 39.75 90 TYR A CA 1
ATOM 706 C C . TYR A 1 90 ? -1.207 -0.340 -26.557 1.00 39.75 90 TYR A C 1
ATOM 708 O O . TYR A 1 90 ? -0.381 -0.947 -27.278 1.00 39.75 90 TYR A O 1
#

Mean predicted aligned error: 4.45 Å

Organism: Klebsiella pneumoniae (NCBI:txid573)